Protein AF-A0A536VCB0-F1 (afdb_monomer_lite)

Foldseek 3Di:
DPDDDDPVVVVVVVVLVVLLLVLQLVCVPPPVLVVLCVVAFAADAPDRRNDDHHGDPVSNVVSSVCSSPVVPPHDADPPDGDD

pLDDT: mean 93.79, std 9.42, range [57.12, 98.62]

Radius of gyration: 14.62 Å; chains: 1; bounding box: 36×18×45 Å

Structure (mmCIF, N/CA/C/O backbone):
data_AF-A0A536VCB0-F1
#
_entry.id   AF-A0A536VCB0-F1
#
loop_
_atom_site.group_PDB
_atom_site.id
_atom_site.type_symbol
_atom_site.label_atom_id
_atom_site.label_alt_id
_atom_site.label_comp_id
_atom_site.label_asym_id
_atom_site.label_entity_id
_atom_site.label_seq_id
_atom_site.pdbx_PDB_ins_code
_atom_site.Cartn_x
_atom_site.Cartn_y
_atom_site.Cartn_z
_atom_site.occupancy
_atom_site.B_iso_or_equiv
_atom_site.auth_seq_id
_atom_site.auth_comp_id
_atom_site.auth_asym_id
_atom_site.auth_atom_id
_atom_site.pdbx_PDB_model_num
ATOM 1 N N . MET A 1 1 ? -7.314 1.629 -29.032 1.00 63.53 1 MET A N 1
ATOM 2 C CA . MET A 1 1 ? -6.761 0.626 -28.097 1.00 63.53 1 MET A CA 1
ATOM 3 C C . MET A 1 1 ? -5.834 1.371 -27.159 1.00 63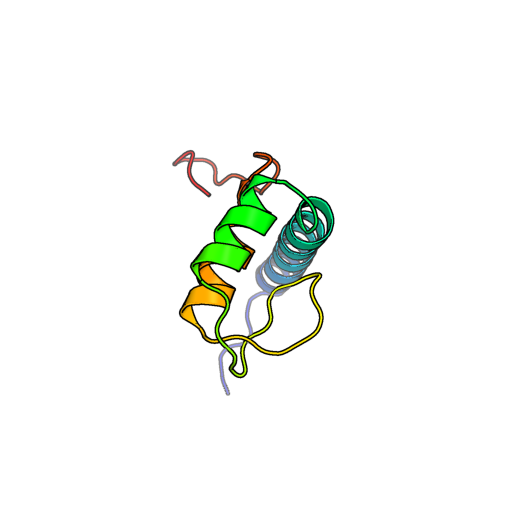.53 1 MET A C 1
ATOM 5 O O . MET A 1 1 ? -5.011 2.121 -27.670 1.00 63.53 1 MET A O 1
ATOM 9 N N . GLN A 1 2 ? -5.990 1.253 -25.837 1.00 57.12 2 GLN A N 1
ATOM 10 C CA . GLN A 1 2 ? -4.938 1.737 -24.934 1.00 57.12 2 GLN A CA 1
ATOM 11 C C . GLN A 1 2 ? -3.632 1.016 -25.293 1.00 57.12 2 GLN A C 1
ATOM 13 O O . GLN A 1 2 ? -3.688 -0.181 -25.593 1.00 57.12 2 GLN A O 1
ATOM 18 N N . PRO A 1 3 ? -2.488 1.715 -25.333 1.00 71.31 3 PRO A N 1
ATOM 19 C CA . PRO A 1 3 ? -1.221 1.053 -25.590 1.00 71.31 3 PRO A CA 1
ATOM 20 C C . PRO A 1 3 ? -0.977 0.016 -24.492 1.00 71.31 3 PRO A C 1
ATOM 22 O O . PRO A 1 3 ? -1.080 0.320 -23.304 1.00 71.31 3 PRO A O 1
ATOM 25 N N . SER A 1 4 ? -0.695 -1.222 -24.895 1.00 87.19 4 SER A N 1
ATOM 26 C CA . SER A 1 4 ? -0.272 -2.268 -23.970 1.00 87.19 4 SER A CA 1
ATOM 27 C C . SER A 1 4 ? 1.115 -1.925 -23.433 1.00 87.19 4 SER A C 1
ATOM 29 O O . SER A 1 4 ? 2.009 -1.597 -24.218 1.00 87.19 4 SER A O 1
ATOM 31 N N . LEU A 1 5 ? 1.301 -2.021 -22.116 1.00 92.44 5 LEU A N 1
ATOM 32 C CA . LEU A 1 5 ? 2.619 -1.887 -21.498 1.00 92.44 5 LEU A CA 1
ATOM 33 C C . LEU A 1 5 ? 3.589 -2.937 -22.073 1.00 92.44 5 LEU A C 1
ATOM 35 O O . LEU A 1 5 ? 3.158 -4.046 -22.407 1.00 92.44 5 LEU A O 1
ATOM 39 N N . PRO A 1 6 ? 4.897 -2.632 -22.172 1.00 96.62 6 PRO A N 1
ATOM 40 C CA . PRO A 1 6 ? 5.900 -3.653 -22.451 1.00 96.62 6 PRO A CA 1
ATOM 41 C 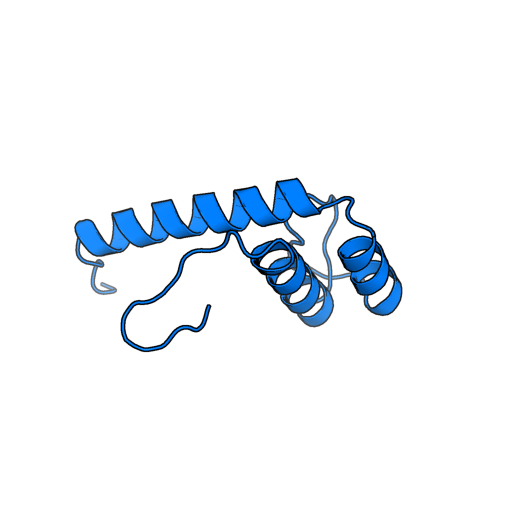C . PRO A 1 6 ? 5.799 -4.801 -21.438 1.00 96.62 6 PRO A C 1
ATOM 43 O O . PRO A 1 6 ? 5.598 -4.555 -20.251 1.00 96.62 6 PRO A O 1
ATOM 46 N N . VAL A 1 7 ? 5.991 -6.046 -21.885 1.00 95.62 7 VAL A N 1
ATOM 47 C CA . VAL A 1 7 ? 5.844 -7.248 -21.034 1.00 95.62 7 VAL A CA 1
ATOM 48 C C . VAL A 1 7 ? 6.686 -7.160 -19.759 1.00 95.62 7 VAL A C 1
ATOM 50 O O . VAL A 1 7 ? 6.201 -7.484 -18.681 1.00 95.62 7 VAL A O 1
ATOM 53 N N . ALA A 1 8 ? 7.922 -6.667 -19.868 1.00 95.94 8 ALA A N 1
ATOM 54 C CA . ALA A 1 8 ? 8.804 -6.488 -18.717 1.00 95.94 8 ALA A CA 1
ATOM 55 C C . ALA A 1 8 ? 8.258 -5.469 -17.699 1.00 95.94 8 ALA A C 1
ATOM 57 O O . ALA A 1 8 ? 8.402 -5.670 -16.499 1.00 95.94 8 ALA A O 1
ATOM 58 N N . VAL A 1 9 ? 7.600 -4.403 -18.168 1.00 95.50 9 VAL A N 1
ATOM 59 C CA . VAL A 1 9 ? 6.994 -3.384 -17.297 1.00 95.50 9 VAL A CA 1
ATOM 60 C C . VAL A 1 9 ? 5.775 -3.959 -16.588 1.00 95.50 9 VAL A C 1
ATOM 62 O O . VAL A 1 9 ? 5.661 -3.815 -15.379 1.00 95.50 9 VAL A O 1
ATOM 65 N N . ALA A 1 10 ? 4.902 -4.660 -17.316 1.00 94.81 10 ALA A N 1
ATOM 66 C CA . ALA A 1 10 ? 3.739 -5.312 -16.717 1.00 94.81 10 ALA A CA 1
ATOM 67 C C . ALA A 1 10 ? 4.152 -6.327 -15.636 1.00 94.81 10 ALA A C 1
ATOM 69 O O . ALA A 1 10 ? 3.622 -6.287 -14.531 1.00 94.81 10 ALA A O 1
ATOM 70 N N . GLY A 1 11 ? 5.159 -7.163 -15.919 1.00 96.62 11 GLY A N 1
ATOM 71 C CA . GLY A 1 11 ? 5.679 -8.120 -14.941 1.00 96.62 11 GLY A CA 1
ATOM 72 C C . GLY A 1 11 ? 6.286 -7.458 -13.700 1.00 96.62 11 GLY A C 1
ATOM 73 O O . GLY A 1 11 ? 6.116 -7.970 -12.598 1.00 96.62 11 GLY A O 1
ATOM 74 N N . MET A 1 12 ? 6.948 -6.306 -13.853 1.00 95.75 12 MET A N 1
ATOM 75 C CA . MET A 1 12 ? 7.457 -5.547 -12.708 1.00 95.75 12 MET A CA 1
ATOM 76 C C . MET A 1 12 ? 6.322 -4.932 -11.880 1.00 95.75 12 MET A C 1
ATOM 78 O O . MET A 1 12 ? 6.359 -5.007 -10.657 1.00 95.75 12 MET A O 1
ATOM 82 N N . CYS A 1 13 ? 5.287 -4.380 -12.522 1.00 95.06 13 CYS A N 1
ATOM 83 C CA . CYS A 1 13 ? 4.109 -3.875 -11.813 1.00 95.06 13 CYS A CA 1
ATOM 84 C C . CYS A 1 13 ? 3.433 -4.970 -10.976 1.00 95.06 13 CYS A C 1
ATOM 86 O O . CYS A 1 13 ? 3.057 -4.707 -9.836 1.00 95.06 13 CYS A O 1
ATOM 88 N N . ASP A 1 14 ? 3.312 -6.187 -11.514 1.00 96.38 14 ASP A N 1
ATOM 89 C CA . ASP A 1 14 ? 2.757 -7.323 -10.773 1.00 96.38 14 ASP A CA 1
ATOM 90 C C . ASP A 1 14 ? 3.632 -7.690 -9.564 1.00 96.38 14 ASP A C 1
ATOM 92 O O . ASP A 1 14 ? 3.106 -7.916 -8.474 1.00 96.38 14 ASP A O 1
ATOM 96 N N . ALA A 1 15 ? 4.959 -7.710 -9.732 1.00 97.06 15 ALA A N 1
ATOM 97 C CA . ALA A 1 15 ? 5.897 -8.018 -8.654 1.00 97.06 15 ALA A CA 1
ATOM 98 C C . ALA A 1 15 ? 5.839 -6.981 -7.518 1.00 97.06 15 ALA A C 1
ATOM 100 O O . ALA A 1 15 ? 5.655 -7.361 -6.363 1.00 97.06 15 ALA A O 1
ATOM 101 N N . VAL A 1 16 ? 5.916 -5.687 -7.848 1.00 95.50 16 VAL A N 1
ATOM 102 C CA . VAL A 1 16 ? 5.855 -4.589 -6.864 1.00 95.50 16 VAL A CA 1
ATOM 103 C C . VAL A 1 16 ? 4.494 -4.555 -6.163 1.00 95.50 16 VAL A C 1
ATOM 105 O O . VAL A 1 16 ? 4.419 -4.374 -4.951 1.00 95.50 16 VAL A O 1
ATOM 108 N N . LEU A 1 17 ? 3.396 -4.807 -6.887 1.00 96.31 17 LEU A N 1
ATOM 109 C CA . LEU A 1 17 ? 2.069 -4.888 -6.274 1.00 96.31 17 LEU A CA 1
ATOM 110 C C . LEU A 1 17 ? 1.974 -6.032 -5.253 1.00 96.31 17 LEU A C 1
ATOM 112 O O . LEU A 1 17 ? 1.380 -5.848 -4.189 1.00 96.31 17 LEU A O 1
ATOM 116 N N . MET A 1 18 ? 2.527 -7.209 -5.569 1.00 97.88 18 MET A N 1
ATOM 117 C CA . MET A 1 18 ? 2.551 -8.343 -4.638 1.00 97.88 18 MET A CA 1
ATOM 118 C C . MET A 1 18 ? 3.395 -8.044 -3.397 1.00 97.88 18 MET A C 1
ATOM 120 O O . MET A 1 18 ? 2.977 -8.400 -2.294 1.00 97.88 18 MET A O 1
ATOM 124 N N . ASP A 1 19 ? 4.535 -7.377 -3.572 1.00 97.00 19 ASP A N 1
ATOM 125 C CA . ASP A 1 19 ? 5.433 -6.991 -2.484 1.00 97.00 19 ASP A CA 1
ATOM 126 C C . ASP A 1 19 ? 4.760 -6.009 -1.509 1.00 97.00 19 ASP A C 1
ATOM 128 O O . ASP A 1 19 ? 4.534 -6.338 -0.341 1.00 97.00 19 ASP A O 1
ATOM 132 N N . VAL A 1 20 ? 4.269 -4.873 -2.020 1.00 97.31 20 VAL A N 1
ATOM 133 C CA . VAL A 1 20 ? 3.553 -3.853 -1.232 1.00 97.31 20 VAL A CA 1
ATOM 134 C C . VAL A 1 20 ? 2.328 -4.436 -0.521 1.00 97.31 20 VAL A C 1
ATOM 136 O O . VAL A 1 20 ? 2.073 -4.138 0.652 1.00 97.31 20 VAL A O 1
ATOM 139 N N . ALA A 1 21 ? 1.553 -5.292 -1.195 1.00 98.06 21 ALA A N 1
ATOM 140 C CA . ALA A 1 21 ? 0.407 -5.950 -0.571 1.00 98.06 21 ALA A CA 1
ATOM 141 C C . ALA A 1 21 ? 0.835 -6.890 0.570 1.00 98.06 21 ALA A C 1
ATOM 143 O O . ALA A 1 21 ? 0.155 -6.953 1.599 1.00 98.06 21 ALA A O 1
ATOM 144 N N . GLY A 1 22 ? 1.960 -7.592 0.409 1.00 98.25 22 GLY A N 1
ATOM 145 C CA . GLY A 1 22 ? 2.566 -8.434 1.437 1.00 98.25 22 GLY A CA 1
ATOM 146 C C . GLY A 1 22 ? 2.962 -7.638 2.679 1.00 98.25 22 GLY A C 1
ATOM 147 O O . GLY A 1 22 ? 2.577 -8.020 3.788 1.00 98.25 22 GLY A O 1
ATOM 148 N N . LEU A 1 23 ? 3.634 -6.499 2.492 1.00 98.38 23 LEU A N 1
ATOM 149 C CA . LEU A 1 23 ? 4.016 -5.582 3.573 1.00 98.38 23 LEU A CA 1
ATOM 150 C C . LEU A 1 23 ? 2.789 -5.036 4.308 1.00 98.38 23 LEU A C 1
ATOM 152 O O . LEU A 1 23 ? 2.706 -5.135 5.534 1.00 98.38 23 LEU A O 1
ATOM 156 N N . CYS A 1 24 ? 1.762 -4.602 3.568 1.00 98.56 24 CYS A N 1
ATOM 157 C CA . CYS A 1 24 ? 0.507 -4.147 4.167 1.00 98.56 24 CYS A CA 1
ATOM 158 C C . CYS A 1 24 ? -0.146 -5.228 5.043 1.00 98.56 24 CYS A C 1
ATOM 160 O O . CYS A 1 24 ? -0.617 -4.956 6.151 1.00 98.56 24 CYS A O 1
ATOM 162 N N . VAL A 1 25 ? -0.168 -6.479 4.566 1.00 98.50 25 VAL A N 1
ATOM 163 C CA . VAL A 1 25 ? -0.674 -7.607 5.354 1.00 98.50 25 VAL A CA 1
ATOM 164 C C . VAL A 1 25 ? 0.209 -7.841 6.577 1.00 98.50 25 VAL A C 1
ATOM 166 O O . VAL A 1 25 ? -0.340 -8.016 7.663 1.00 98.50 25 VAL A O 1
ATOM 169 N N . ALA A 1 26 ? 1.535 -7.844 6.452 1.00 98.38 26 ALA A N 1
ATOM 170 C CA . ALA A 1 26 ? 2.453 -8.070 7.569 1.00 98.38 26 ALA A CA 1
ATOM 171 C C . ALA A 1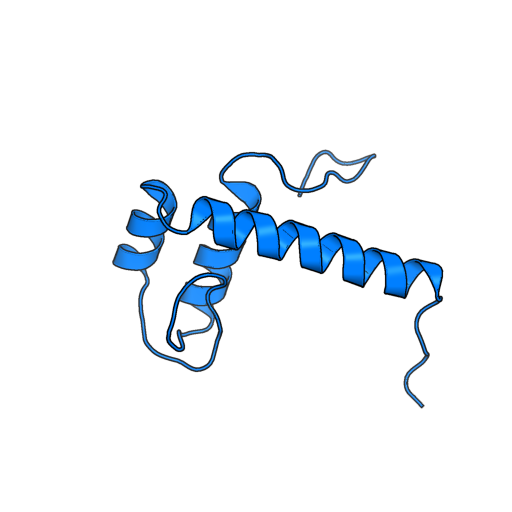 26 ? 2.280 -7.022 8.684 1.00 98.38 26 ALA A C 1
ATOM 173 O O . ALA A 1 26 ? 2.106 -7.388 9.849 1.00 98.38 26 ALA A O 1
ATOM 174 N N . ALA A 1 27 ? 2.201 -5.743 8.315 1.00 98.25 27 ALA A N 1
ATOM 175 C CA . ALA A 1 27 ? 2.052 -4.616 9.230 1.00 98.25 27 ALA A CA 1
ATOM 176 C C . ALA A 1 27 ? 0.639 -4.461 9.825 1.00 98.25 27 ALA A C 1
ATOM 178 O O . ALA A 1 27 ? 0.460 -3.687 10.761 1.00 98.25 27 ALA A O 1
ATOM 179 N N . ARG A 1 28 ? -0.382 -5.196 9.345 1.00 97.75 28 ARG A N 1
ATOM 180 C CA . ARG A 1 28 ? -1.816 -4.969 9.659 1.00 97.75 28 ARG A CA 1
ATOM 181 C C . ARG A 1 28 ? -2.173 -4.817 11.148 1.00 97.75 28 ARG A C 1
ATOM 183 O O . ARG A 1 28 ? -3.174 -4.186 11.481 1.00 97.75 28 ARG A O 1
ATOM 190 N N . ASN A 1 29 ? -1.382 -5.411 12.041 1.00 97.69 29 ASN A N 1
ATOM 191 C CA . ASN A 1 29 ? -1.596 -5.405 13.491 1.00 97.69 29 ASN A CA 1
ATOM 192 C C . ASN A 1 29 ? -0.527 -4.624 14.276 1.00 97.69 29 ASN A C 1
ATOM 194 O O . ASN A 1 29 ? -0.529 -4.703 15.501 1.00 97.69 29 ASN A O 1
ATOM 198 N N . SER A 1 30 ? 0.375 -3.903 13.609 1.00 98.56 30 SER A N 1
ATOM 199 C CA . SER A 1 30 ? 1.389 -3.084 14.274 1.00 98.56 30 SER A CA 1
ATOM 200 C C . SER A 1 30 ? 0.754 -1.912 15.027 1.00 98.56 30 SER A C 1
ATOM 202 O O . SER A 1 30 ? -0.300 -1.392 14.643 1.00 98.56 30 SER A O 1
ATOM 204 N N . ASP A 1 31 ? 1.408 -1.464 16.099 1.00 98.50 31 ASP A N 1
ATOM 205 C CA . ASP A 1 31 ? 0.882 -0.385 16.941 1.00 98.50 31 ASP A CA 1
ATOM 206 C C . ASP A 1 31 ? 0.704 0.924 16.158 1.00 98.50 31 ASP A C 1
ATOM 208 O O . ASP A 1 31 ? -0.314 1.605 16.314 1.00 98.50 31 ASP A O 1
ATOM 212 N N . TYR A 1 32 ? 1.646 1.255 15.267 1.00 97.94 32 TYR A N 1
ATOM 213 C CA . TYR A 1 32 ? 1.573 2.468 14.449 1.00 97.94 32 TYR A CA 1
ATOM 214 C C . TYR A 1 32 ? 0.401 2.426 13.463 1.00 97.94 32 TYR A C 1
ATOM 216 O O . TYR A 1 32 ? -0.312 3.421 13.313 1.00 97.94 32 TYR A O 1
ATOM 224 N N . LEU A 1 33 ? 0.137 1.276 12.836 1.00 98.38 33 LEU A N 1
ATOM 225 C CA . LEU A 1 33 ? -0.957 1.161 11.879 1.00 98.38 33 LEU A CA 1
ATOM 226 C C . LEU A 1 33 ? -2.310 1.165 12.590 1.00 98.38 33 LEU A C 1
ATOM 228 O O . LEU A 1 33 ? -3.260 1.800 12.127 1.00 98.38 33 LEU A O 1
ATOM 232 N N . GLN A 1 34 ? -2.401 0.514 13.752 1.00 98.31 34 GLN A N 1
ATOM 233 C CA . GLN A 1 34 ? -3.597 0.581 14.588 1.00 98.31 34 GLN A CA 1
ATOM 234 C C . GLN A 1 34 ? -3.865 2.013 15.070 1.00 98.31 34 GLN A C 1
ATOM 236 O O . GLN A 1 34 ? -5.025 2.431 15.100 1.00 98.31 34 GLN A O 1
ATOM 241 N N . ALA A 1 35 ? -2.826 2.782 15.405 1.00 98.56 35 ALA A N 1
ATOM 242 C CA . ALA A 1 35 ? -2.960 4.191 15.765 1.00 98.56 35 ALA A CA 1
ATOM 243 C C . ALA A 1 35 ? -3.461 5.043 14.585 1.00 98.56 35 ALA A C 1
ATOM 245 O O . ALA A 1 35 ? -4.449 5.765 14.739 1.00 98.56 35 ALA A O 1
ATOM 246 N N . ALA A 1 36 ? -2.852 4.907 13.400 1.00 98.25 36 ALA A N 1
ATOM 247 C CA . ALA A 1 36 ? -3.267 5.622 12.190 1.00 98.25 36 ALA A CA 1
ATOM 248 C C . ALA A 1 36 ? -4.725 5.312 11.808 1.00 98.25 36 ALA A C 1
ATOM 250 O O . ALA A 1 36 ? -5.515 6.221 11.534 1.00 98.25 36 ALA A O 1
ATOM 251 N N . PHE A 1 37 ? -5.116 4.036 11.871 1.00 98.31 37 PHE A N 1
ATOM 252 C CA . PHE A 1 37 ? -6.486 3.613 11.595 1.00 98.31 37 PHE A CA 1
ATOM 253 C C . PHE A 1 37 ? -7.482 4.180 12.612 1.00 98.31 37 PHE A C 1
ATOM 255 O O . PHE A 1 37 ? -8.525 4.697 12.224 1.00 98.31 37 PHE A O 1
ATOM 262 N N . ARG A 1 38 ? -7.174 4.136 13.914 1.00 98.31 38 ARG A N 1
ATOM 263 C CA . ARG A 1 38 ? -8.054 4.714 14.948 1.00 98.31 38 ARG A CA 1
ATOM 264 C C . ARG A 1 38 ? -8.237 6.221 14.782 1.00 98.31 38 ARG A C 1
ATOM 266 O O . ARG A 1 38 ? -9.309 6.725 15.097 1.00 98.31 38 ARG A O 1
ATOM 273 N N . ALA A 1 39 ? -7.213 6.921 14.301 1.00 98.25 39 ALA A N 1
ATOM 274 C CA . ALA A 1 39 ? -7.267 8.360 14.077 1.00 98.25 39 ALA A CA 1
ATOM 275 C C . ALA A 1 39 ? -8.074 8.754 12.830 1.00 98.25 39 ALA A C 1
ATOM 277 O O . ALA A 1 39 ? -8.600 9.862 12.782 1.00 98.25 39 ALA A O 1
ATOM 278 N N . THR A 1 40 ? -8.161 7.877 11.824 1.00 98.19 40 THR A N 1
ATOM 279 C CA . THR A 1 40 ? -8.682 8.243 10.493 1.00 98.19 40 THR A CA 1
ATOM 280 C C . THR A 1 40 ? -9.815 7.363 9.978 1.00 98.19 40 THR A C 1
ATOM 282 O O . THR A 1 40 ? -10.320 7.624 8.894 1.00 98.19 40 THR A O 1
ATOM 285 N N . GLY A 1 41 ? -10.206 6.314 10.702 1.00 97.12 41 GLY A N 1
ATOM 286 C CA . GLY A 1 41 ? -11.111 5.267 10.232 1.00 97.12 41 GLY A CA 1
ATOM 287 C C . GLY A 1 41 ? -12.537 5.737 9.955 1.00 97.12 41 GLY A C 1
ATOM 288 O O . GLY A 1 41 ? -13.388 5.684 10.839 1.00 97.12 41 GLY A O 1
ATOM 289 N N . GLU A 1 42 ? -12.821 6.097 8.705 1.00 97.81 42 GLU A N 1
ATOM 290 C CA . GLU A 1 42 ? -14.162 6.432 8.224 1.00 97.81 42 GLU A CA 1
ATOM 291 C C . GLU A 1 42 ? -14.622 5.452 7.132 1.00 97.81 42 GLU A C 1
ATOM 293 O O . GLU A 1 42 ? -13.800 4.986 6.334 1.00 97.81 42 GLU A O 1
ATOM 298 N N . PRO A 1 43 ? -15.926 5.126 7.063 1.00 98.12 43 PRO A N 1
ATOM 299 C CA . PRO A 1 43 ? -16.453 4.205 6.062 1.00 98.12 43 PRO A CA 1
ATOM 300 C C . PRO A 1 43 ? -16.373 4.780 4.641 1.00 98.12 43 PRO A C 1
ATOM 302 O O . PRO A 1 43 ? -16.471 5.986 4.423 1.00 98.12 43 PRO A O 1
ATOM 305 N N . GLY A 1 44 ? -16.249 3.896 3.653 1.00 98.25 44 GLY A N 1
ATOM 306 C CA . GLY A 1 44 ? -16.238 4.256 2.236 1.00 98.25 44 GLY A CA 1
ATOM 307 C C . GLY A 1 44 ? -16.124 3.032 1.332 1.00 98.25 44 GLY A C 1
ATOM 308 O O . GLY A 1 44 ? -16.544 1.938 1.704 1.00 98.25 44 GLY A O 1
ATOM 309 N N . VAL A 1 45 ? -15.574 3.216 0.132 1.00 98.44 45 VAL A N 1
ATOM 310 C CA . VAL A 1 45 ? -15.491 2.170 -0.908 1.00 98.44 45 VAL A CA 1
ATOM 311 C C . VAL A 1 45 ? -14.060 1.705 -1.200 1.00 98.44 45 VAL A C 1
ATOM 313 O O . VAL A 1 45 ? -13.859 0.824 -2.031 1.00 98.44 45 VAL A O 1
ATOM 316 N N . CYS A 1 46 ? -13.058 2.289 -0.540 1.00 98.62 46 CYS A N 1
ATOM 317 C CA . CYS A 1 46 ? -11.649 1.968 -0.747 1.00 98.62 46 CYS A CA 1
ATOM 318 C C . CYS A 1 46 ? -11.188 0.841 0.183 1.00 98.62 46 CYS A C 1
ATOM 320 O O . CYS A 1 46 ? -11.694 0.670 1.292 1.00 98.62 46 CYS A O 1
ATOM 322 N N . THR A 1 47 ? -10.200 0.073 -0.271 1.00 98.31 47 THR A N 1
ATOM 323 C CA . THR A 1 47 ? -9.651 -1.063 0.480 1.00 98.31 47 THR A CA 1
ATOM 324 C C . THR A 1 47 ? -8.452 -0.631 1.316 1.00 98.31 47 THR A C 1
ATOM 326 O O . THR A 1 47 ? -7.540 0.015 0.804 1.00 98.31 47 THR A O 1
ATOM 329 N N . LEU A 1 48 ? -8.432 -1.050 2.582 1.00 97.88 48 LEU A N 1
ATOM 330 C CA . LEU A 1 48 ? -7.223 -1.106 3.402 1.00 97.88 48 LEU A CA 1
ATOM 331 C C . LEU A 1 48 ? -6.730 -2.558 3.368 1.00 97.88 48 LEU A C 1
ATOM 333 O O . LEU A 1 48 ? -7.424 -3.459 3.843 1.00 97.88 48 LEU A O 1
ATOM 337 N N . ILE A 1 49 ? -5.580 -2.803 2.743 1.00 98.25 49 ILE A N 1
ATOM 338 C CA . ILE A 1 49 ? -5.079 -4.158 2.480 1.00 98.25 49 ILE A CA 1
ATOM 339 C C . ILE A 1 49 ? -4.816 -4.876 3.812 1.00 98.25 49 ILE A C 1
ATOM 341 O O . ILE A 1 49 ? -4.209 -4.330 4.726 1.00 98.25 49 ILE A O 1
ATOM 345 N N . GLY A 1 50 ? -5.304 -6.113 3.943 1.00 96.31 50 GLY A N 1
ATOM 346 C CA . GLY A 1 50 ? -5.196 -6.883 5.188 1.00 96.31 50 GLY A CA 1
ATOM 347 C C . GLY A 1 50 ? -6.281 -6.579 6.230 1.00 96.31 50 GLY A C 1
ATOM 348 O O . GLY A 1 50 ? -6.238 -7.150 7.322 1.00 96.31 50 GLY A O 1
ATOM 349 N N . ARG A 1 51 ? -7.282 -5.744 5.909 1.00 96.50 51 ARG A N 1
ATOM 350 C CA . ARG A 1 51 ? -8.416 -5.435 6.791 1.00 96.50 51 ARG A CA 1
ATOM 351 C C . ARG A 1 51 ? -9.758 -5.586 6.076 1.00 96.50 51 ARG A C 1
ATOM 353 O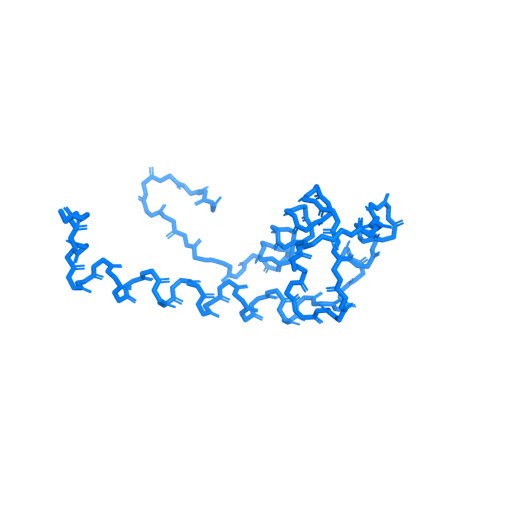 O . ARG A 1 51 ? -9.943 -5.130 4.956 1.00 96.50 51 ARG A O 1
ATOM 360 N N . ALA A 1 52 ? -10.723 -6.200 6.758 1.00 96.56 52 ALA A N 1
ATOM 361 C CA . ALA A 1 52 ? -12.085 -6.322 6.250 1.00 96.56 52 ALA A CA 1
ATOM 362 C C . ALA A 1 52 ? -12.844 -4.983 6.324 1.00 96.56 52 ALA A C 1
ATOM 364 O O . ALA A 1 52 ? -12.727 -4.253 7.313 1.00 96.56 52 ALA A O 1
ATOM 365 N N . GLY A 1 53 ? -13.669 -4.713 5.308 1.00 96.56 53 GLY A N 1
ATOM 366 C CA . GLY A 1 53 ? -14.512 -3.519 5.202 1.00 96.56 53 GLY A CA 1
ATOM 367 C C . GLY A 1 53 ? -14.110 -2.592 4.053 1.00 96.56 53 GLY A C 1
ATOM 368 O O . GLY A 1 53 ? -13.165 -2.870 3.319 1.00 96.56 53 GLY A O 1
ATOM 369 N N . GLY A 1 54 ? -14.859 -1.500 3.904 1.00 97.94 54 GLY A N 1
ATOM 370 C CA . GLY A 1 54 ? -14.564 -0.416 2.969 1.00 97.94 54 GLY A CA 1
ATOM 371 C C . GLY A 1 54 ? -14.390 0.903 3.718 1.00 97.94 54 GLY A C 1
ATOM 372 O O . GLY A 1 54 ? -15.140 1.194 4.654 1.00 97.94 54 GLY A O 1
ATOM 373 N N . PHE A 1 55 ? -13.405 1.694 3.304 1.00 98.50 55 PHE A N 1
ATOM 374 C CA . PHE A 1 55 ? -12.987 2.924 3.974 1.00 98.50 55 PHE A CA 1
ATOM 375 C C . PHE A 1 55 ? -12.974 4.104 3.009 1.00 98.50 55 PHE A C 1
ATOM 377 O O . PHE A 1 55 ? -12.985 3.925 1.787 1.00 98.50 55 PHE A O 1
ATOM 384 N N . ASN A 1 56 ? -12.996 5.324 3.539 1.00 98.50 56 ASN A N 1
ATOM 385 C CA . ASN A 1 56 ? -12.835 6.505 2.703 1.00 98.50 56 ASN A CA 1
ATOM 386 C C . ASN A 1 56 ? -11.428 6.509 2.051 1.00 98.50 56 ASN A C 1
ATOM 388 O O . ASN A 1 56 ? -10.515 5.782 2.462 1.00 98.50 56 ASN A O 1
ATOM 392 N N . VAL A 1 57 ? -11.250 7.328 1.014 1.00 98.56 57 VAL A N 1
ATOM 393 C CA . VAL A 1 57 ? -9.990 7.381 0.253 1.00 98.56 57 VAL A CA 1
ATOM 394 C C . VAL A 1 57 ? -8.796 7.831 1.102 1.00 98.56 57 VAL A C 1
ATOM 396 O O . VAL A 1 57 ? -7.700 7.306 0.930 1.00 98.56 57 VAL A O 1
ATOM 399 N N . ALA A 1 58 ? -9.003 8.758 2.042 1.00 98.50 58 ALA A N 1
ATOM 400 C CA . ALA A 1 58 ? -7.941 9.302 2.882 1.00 98.50 58 ALA A CA 1
ATOM 401 C C . ALA A 1 58 ? -7.429 8.262 3.891 1.00 98.50 58 ALA A C 1
ATOM 403 O O . ALA A 1 58 ? -6.221 8.069 4.005 1.00 98.50 58 ALA A O 1
ATOM 404 N N . THR A 1 59 ? -8.334 7.540 4.559 1.00 98.50 59 THR A N 1
ATOM 405 C CA . THR A 1 59 ? -8.015 6.425 5.458 1.00 98.50 59 THR A CA 1
ATOM 406 C C . THR A 1 59 ? -7.245 5.343 4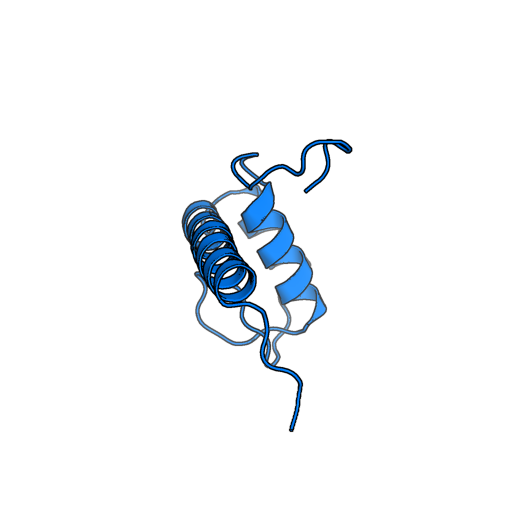.711 1.00 98.50 59 THR A C 1
ATOM 408 O O . THR A 1 59 ? -6.204 4.893 5.185 1.00 98.50 59 THR A O 1
ATOM 411 N N . ALA A 1 60 ? -7.747 4.920 3.545 1.00 98.56 60 ALA A N 1
ATOM 412 C CA . ALA A 1 60 ? -7.141 3.843 2.772 1.00 98.56 60 ALA A CA 1
ATOM 413 C C . ALA A 1 60 ? -5.739 4.224 2.277 1.00 98.56 60 ALA A C 1
ATOM 415 O O . ALA A 1 60 ? -4.808 3.442 2.448 1.00 98.56 60 ALA A O 1
ATOM 416 N N . ALA A 1 61 ? -5.570 5.429 1.723 1.00 98.38 61 ALA A N 1
ATOM 417 C CA . ALA A 1 61 ? -4.273 5.908 1.253 1.00 98.38 61 ALA A CA 1
ATOM 418 C C . ALA A 1 61 ? -3.260 6.028 2.400 1.00 98.38 61 ALA A C 1
ATOM 420 O O . ALA A 1 61 ? -2.166 5.474 2.306 1.00 98.38 61 ALA A O 1
ATOM 421 N N . LEU A 1 62 ? -3.640 6.686 3.503 1.00 98.38 62 LEU A N 1
ATOM 422 C CA . LEU A 1 62 ? -2.753 6.873 4.650 1.00 98.38 62 LEU A CA 1
ATOM 423 C C . LEU A 1 62 ? -2.337 5.534 5.261 1.00 98.38 62 LEU A C 1
ATOM 425 O O . LEU A 1 62 ? -1.153 5.308 5.499 1.00 98.38 62 LEU A O 1
ATOM 429 N N . CYS A 1 63 ? -3.298 4.647 5.522 1.00 98.50 63 CYS A N 1
ATOM 430 C CA . CYS A 1 63 ? -3.018 3.385 6.194 1.00 98.50 63 CYS A CA 1
ATOM 431 C C . CYS A 1 63 ? -2.247 2.413 5.296 1.00 98.50 63 CYS A C 1
ATOM 433 O O . CYS A 1 63 ? -1.315 1.791 5.786 1.00 98.50 63 CYS A O 1
ATOM 435 N N . ASN A 1 64 ? -2.579 2.293 4.003 1.00 98.50 64 ASN A N 1
ATOM 436 C CA . ASN A 1 64 ? -1.827 1.413 3.101 1.00 98.50 64 ASN A CA 1
ATOM 437 C C . ASN A 1 64 ? -0.390 1.916 2.901 1.00 98.50 64 ASN A C 1
ATOM 439 O O . ASN A 1 64 ? 0.529 1.114 2.979 1.00 98.50 64 ASN A O 1
ATOM 443 N N . GLY A 1 65 ? -0.178 3.227 2.722 1.00 97.69 65 GLY A N 1
ATOM 444 C CA . GLY A 1 65 ? 1.177 3.786 2.616 1.00 97.69 65 GLY A CA 1
ATOM 445 C C . GLY A 1 65 ? 1.988 3.600 3.902 1.00 97.69 65 GLY A C 1
ATOM 446 O O . GLY A 1 65 ? 3.130 3.160 3.864 1.00 97.69 65 GLY A O 1
ATOM 447 N N . THR A 1 66 ? 1.363 3.839 5.059 1.00 98.19 66 THR A N 1
ATOM 448 C CA . THR A 1 66 ? 1.988 3.595 6.370 1.00 98.19 66 THR A CA 1
ATOM 449 C C . THR A 1 66 ? 2.331 2.117 6.571 1.00 98.19 66 THR A C 1
ATOM 451 O O . THR A 1 66 ? 3.367 1.801 7.137 1.00 98.19 66 THR A O 1
ATOM 454 N N . ALA A 1 67 ? 1.461 1.205 6.137 1.00 98.25 67 ALA A N 1
ATOM 455 C CA . ALA A 1 67 ? 1.677 -0.230 6.277 1.00 98.25 67 ALA A CA 1
ATOM 456 C C . ALA A 1 67 ? 2.746 -0.761 5.308 1.00 98.25 67 AL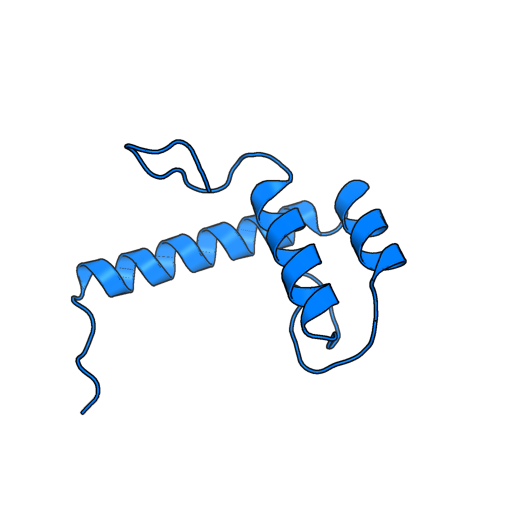A A C 1
ATOM 458 O O . ALA A 1 67 ? 3.476 -1.675 5.673 1.00 98.25 67 ALA A O 1
ATOM 459 N N . ALA A 1 68 ? 2.839 -0.194 4.102 1.00 97.88 68 ALA A N 1
ATOM 460 C CA . ALA A 1 68 ? 3.868 -0.534 3.126 1.00 97.88 68 ALA A CA 1
ATOM 461 C C . ALA A 1 68 ? 5.265 -0.127 3.615 1.00 97.88 68 ALA A C 1
ATOM 463 O O . ALA A 1 68 ? 6.172 -0.947 3.601 1.00 97.88 68 ALA A O 1
ATOM 464 N N . HIS A 1 69 ? 5.402 1.098 4.127 1.00 97.06 69 HIS A N 1
ATOM 465 C CA . HIS A 1 69 ? 6.704 1.671 4.477 1.00 97.06 69 HIS A CA 1
ATOM 466 C C . HIS A 1 69 ? 7.101 1.490 5.954 1.00 97.06 69 HIS A C 1
ATOM 468 O O . HIS A 1 69 ? 8.249 1.680 6.336 1.00 97.06 69 HIS A O 1
ATOM 474 N N . GLY A 1 70 ? 6.155 1.143 6.834 1.00 95.38 70 GLY A N 1
ATOM 475 C CA . GLY A 1 70 ? 6.337 1.234 8.289 1.00 95.38 70 GLY A CA 1
ATOM 476 C C . GLY A 1 70 ? 7.456 0.373 8.884 1.00 95.38 70 GLY A C 1
ATOM 477 O O . GLY A 1 70 ? 7.939 0.692 9.968 1.00 95.38 70 GLY A O 1
ATOM 478 N N . GLU A 1 71 ? 7.867 -0.688 8.188 1.00 95.56 71 GLU A N 1
ATOM 479 C CA . GLU A 1 71 ? 8.980 -1.561 8.586 1.00 95.56 71 GLU A CA 1
ATOM 480 C C . GLU A 1 71 ? 10.254 -1.356 7.744 1.00 95.56 71 GLU A C 1
ATOM 482 O O . GLU A 1 71 ? 11.234 -2.054 7.991 1.00 95.56 71 GLU A O 1
ATOM 487 N N . ASP A 1 72 ? 10.249 -0.427 6.777 1.00 93.94 72 ASP A N 1
ATOM 488 C CA . ASP A 1 72 ? 11.395 -0.114 5.901 1.00 93.94 72 ASP A CA 1
ATOM 489 C C . ASP A 1 72 ? 11.881 -1.326 5.067 1.00 93.94 72 ASP A C 1
ATOM 491 O O . ASP A 1 72 ? 13.077 -1.581 4.917 1.00 93.94 72 ASP A O 1
ATOM 495 N N . TYR A 1 73 ? 10.929 -2.130 4.571 1.00 94.25 73 TYR A N 1
ATOM 496 C CA . TYR A 1 73 ? 11.174 -3.311 3.721 1.00 94.25 73 TYR A CA 1
ATOM 497 C C . TYR A 1 73 ? 10.625 -3.171 2.296 1.00 94.25 73 TYR A C 1
ATOM 499 O O . TYR A 1 73 ? 10.757 -4.108 1.510 1.00 94.25 73 TYR A O 1
ATOM 507 N N . ASP A 1 74 ? 9.988 -2.048 1.977 1.00 92.69 74 ASP A N 1
ATOM 508 C CA . ASP A 1 74 ? 9.536 -1.725 0.630 1.00 92.69 74 ASP A CA 1
ATOM 509 C C . ASP A 1 74 ? 10.710 -1.526 -0.337 1.00 92.69 74 ASP A C 1
ATOM 511 O O . ASP A 1 74 ? 11.868 -1.337 0.052 1.00 92.69 74 ASP A O 1
ATOM 515 N N . ASP A 1 75 ? 10.417 -1.641 -1.631 1.00 91.50 75 ASP A N 1
ATOM 516 C CA . ASP A 1 75 ? 11.423 -1.532 -2.674 1.00 91.50 75 ASP A CA 1
ATOM 517 C C . ASP A 1 75 ? 12.078 -0.146 -2.690 1.00 91.50 75 ASP A C 1
ATOM 519 O O . ASP A 1 75 ? 11.526 0.850 -2.232 1.00 91.50 75 ASP A O 1
ATOM 523 N N . THR A 1 76 ? 13.302 -0.080 -3.212 1.00 89.31 76 THR A N 1
ATOM 524 C CA . THR A 1 76 ? 14.040 1.179 -3.361 1.00 89.31 76 THR A CA 1
ATOM 525 C C . THR A 1 76 ? 14.209 1.509 -4.833 1.00 89.31 76 THR A C 1
ATOM 527 O O . THR A 1 76 ? 14.345 0.619 -5.676 1.00 89.31 76 THR A O 1
ATOM 530 N N . PHE A 1 77 ? 14.278 2.802 -5.147 1.00 85.12 77 PHE A N 1
ATOM 531 C CA . PHE A 1 77 ? 14.651 3.265 -6.477 1.00 85.12 77 PHE A CA 1
ATOM 532 C C . PHE A 1 77 ? 16.086 3.811 -6.496 1.00 85.12 77 PHE A C 1
ATOM 534 O O . PHE A 1 77 ? 16.419 4.808 -5.849 1.00 85.12 77 PHE A O 1
ATOM 541 N N . GLU A 1 78 ? 16.971 3.167 -7.262 1.00 79.50 78 GLU A N 1
ATOM 542 C CA . GLU A 1 78 ? 18.351 3.638 -7.405 1.00 79.50 78 GLU A CA 1
ATOM 543 C C . GLU A 1 78 ? 18.406 5.022 -8.082 1.00 79.50 78 GLU A C 1
ATOM 545 O O . GLU A 1 78 ? 17.764 5.273 -9.101 1.00 79.50 78 GLU A O 1
ATOM 550 N N . GLY A 1 79 ? 19.215 5.937 -7.531 1.00 73.00 79 GLY A N 1
ATOM 551 C CA . GLY A 1 79 ? 19.380 7.306 -8.048 1.00 73.00 79 GLY A CA 1
ATOM 552 C C . GLY A 1 79 ? 18.564 8.378 -7.315 1.00 73.00 79 GLY A C 1
ATOM 553 O O . GLY A 1 79 ? 18.805 9.568 -7.520 1.00 73.00 79 GLY A O 1
ATOM 554 N N . GLY A 1 80 ? 17.679 7.974 -6.404 1.00 60.72 80 GLY A N 1
ATOM 555 C CA . GLY A 1 80 ? 17.039 8.833 -5.412 1.00 60.72 80 GLY A CA 1
ATOM 556 C C . GLY A 1 80 ? 16.478 7.946 -4.304 1.00 60.72 80 GLY A C 1
ATOM 557 O O . GLY A 1 80 ? 15.462 7.319 -4.563 1.00 60.72 80 GLY A O 1
ATOM 558 N N . PRO A 1 81 ? 17.126 7.846 -3.125 1.00 62.66 81 PRO A N 1
ATOM 559 C CA . PRO A 1 81 ? 16.739 6.905 -2.072 1.00 62.66 81 PRO A CA 1
ATOM 560 C C . PRO A 1 81 ? 15.428 7.367 -1.427 1.00 62.66 81 PRO A C 1
ATOM 562 O O . PRO A 1 81 ? 15.419 8.081 -0.426 1.00 62.66 81 PRO A O 1
ATOM 565 N N . VAL A 1 82 ? 14.336 7.049 -2.104 1.00 71.06 82 VAL A N 1
ATOM 566 C CA . VAL A 1 82 ? 12.953 7.390 -1.795 1.00 71.06 82 VAL A CA 1
ATOM 567 C C . VAL A 1 82 ? 12.113 6.189 -2.224 1.00 71.06 82 VAL A C 1
ATOM 569 O O . VAL A 1 82 ? 12.483 5.488 -3.173 1.00 71.06 82 VAL A O 1
ATOM 572 N N . HIS A 1 83 ? 11.009 5.993 -1.516 1.00 79.00 83 HIS A N 1
ATOM 573 C CA . HIS A 1 83 ? 9.999 4.974 -1.758 1.00 79.00 83 HIS A CA 1
ATOM 574 C C . HIS A 1 83 ? 8.723 5.643 -2.288 1.00 79.00 83 HIS A C 1
ATOM 576 O O . HIS A 1 83 ? 8.356 6.717 -1.743 1.00 79.00 83 HIS A O 1
#

Sequence (83 aa):
MQPSLPVAVAGMCDAVLMDVAGLCVAARNSDYLQAAFRATGEPGVCTLIGRAGGFNVATAALCNGTAAHGEDYDDTFEGGPVH

Secondary structure (DSSP, 8-state):
-PPPPPHHHHHHHHHHHHHHHHHHHHHTT-HHHHHHHHHH--EEEE--TTSSS-E-HHHHHHHHHHHHHTTS-S---TTS---